Protein AF-A0A7J9ERV0-F1 (afdb_monomer_lite)

pLDDT: mean 79.26, std 13.35, range [50.69, 92.56]

Radius of gyration: 23.57 Å; chains: 1; bounding box: 46×22×66 Å

Foldseek 3Di:
DDPPVVVVVVVVVVVVVPPDPPPPPQDKDKDQAQDPDPVSQVVVQVVLVPDPPFPDWDQDNPRSMIITD

Organism: NCBI:txid34281

Secondary structure (DSSP, 8-state):
--SHHHHHH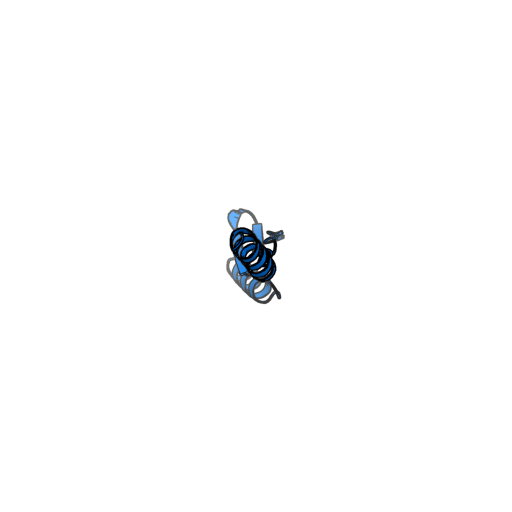HHHHHHHHT----------EEEE----SHHHHHHHHHHHHTSTT---EEEETTTTEEEE-

Structure (mmCIF, N/CA/C/O backbone):
data_AF-A0A7J9ERV0-F1
#
_entry.id   AF-A0A7J9ERV0-F1
#
loop_
_atom_site.group_PDB
_atom_site.id
_atom_site.type_symbol
_atom_site.label_atom_id
_atom_site.label_alt_id
_atom_site.label_comp_id
_atom_site.label_asym_id
_atom_site.label_entity_id
_atom_site.label_seq_id
_atom_site.pdbx_PDB_ins_code
_atom_site.Cartn_x
_atom_site.Cartn_y
_atom_site.Cartn_z
_atom_site.occupancy
_atom_site.B_iso_or_equiv
_atom_site.auth_seq_id
_atom_site.auth_comp_id
_atom_site.auth_asym_id
_atom_site.auth_atom_id
_atom_site.pdbx_PDB_model_num
ATOM 1 N N . MET A 1 1 ? -29.304 14.926 50.701 1.00 50.69 1 MET A N 1
ATOM 2 C CA . MET A 1 1 ? -29.703 13.592 50.196 1.00 50.69 1 MET A CA 1
ATOM 3 C C . MET A 1 1 ? -30.524 13.807 48.933 1.00 50.69 1 MET A C 1
ATOM 5 O O . MET A 1 1 ? -31.617 14.318 49.051 1.00 50.69 1 MET A O 1
ATOM 9 N N . GLY A 1 2 ? -30.104 13.572 47.699 1.00 57.22 2 GLY A N 1
ATOM 10 C CA . GLY A 1 2 ? -28.870 13.067 47.121 1.00 57.22 2 GLY A CA 1
ATOM 11 C C . GLY A 1 2 ? -29.040 13.210 45.604 1.00 57.22 2 GLY A C 1
ATOM 12 O O . GLY A 1 2 ? -29.936 12.602 45.031 1.00 57.22 2 GLY A O 1
ATOM 13 N N . VAL A 1 3 ? -28.237 14.065 44.973 1.00 54.09 3 VAL A N 1
ATOM 14 C CA . VAL A 1 3 ? -28.106 14.141 43.502 1.00 54.09 3 VAL A CA 1
ATOM 15 C C . VAL A 1 3 ? -26.738 13.641 43.036 1.00 54.09 3 VAL A C 1
ATOM 17 O O . VAL A 1 3 ? -26.507 13.517 41.836 1.00 54.09 3 VAL A O 1
ATOM 20 N N . GLU A 1 4 ? -25.850 13.300 43.978 1.00 58.53 4 GLU A N 1
ATOM 21 C CA . GLU A 1 4 ? -24.504 12.791 43.690 1.00 58.53 4 GLU A CA 1
ATOM 22 C C . GLU A 1 4 ? -24.546 11.498 42.866 1.00 58.53 4 GLU A C 1
ATOM 24 O O . GLU A 1 4 ? -23.797 11.362 41.905 1.00 58.53 4 GLU A O 1
ATOM 29 N N . GLY A 1 5 ? -25.496 10.597 43.142 1.00 62.38 5 GLY A N 1
ATOM 30 C CA . GLY A 1 5 ? -25.590 9.318 42.428 1.00 62.38 5 GLY A CA 1
ATOM 31 C C . GLY A 1 5 ? -26.075 9.424 40.977 1.00 62.38 5 GLY A C 1
ATOM 32 O O . GLY A 1 5 ? -25.724 8.591 40.143 1.00 62.38 5 GLY A O 1
ATOM 33 N N . THR A 1 6 ? -26.863 10.451 40.639 1.00 68.31 6 THR A N 1
ATOM 34 C CA . THR A 1 6 ? -27.425 10.589 39.285 1.00 68.31 6 THR A CA 1
ATOM 35 C C . THR A 1 6 ? -26.363 11.045 38.289 1.00 68.31 6 THR A C 1
ATOM 37 O O . THR A 1 6 ? -26.358 10.590 37.148 1.00 68.31 6 THR A O 1
ATOM 40 N N . LEU A 1 7 ? -25.425 11.899 38.712 1.00 71.19 7 LEU A N 1
ATOM 41 C CA . LEU A 1 7 ? -24.311 12.323 37.861 1.00 71.19 7 LEU A CA 1
ATOM 42 C C . LEU A 1 7 ? -23.357 11.165 37.551 1.00 71.19 7 LEU A C 1
ATOM 44 O O . LEU A 1 7 ? -22.921 11.033 36.407 1.00 71.19 7 LEU A O 1
ATOM 48 N N . GLU A 1 8 ? -23.095 10.298 38.531 1.00 67.25 8 GLU A N 1
ATOM 49 C CA . GLU A 1 8 ? -22.274 9.097 38.339 1.00 67.25 8 GLU A CA 1
ATOM 50 C C . GLU A 1 8 ? -22.917 8.139 37.320 1.00 67.25 8 GLU A C 1
ATOM 52 O O . GLU A 1 8 ? -22.255 7.685 36.385 1.00 67.25 8 GLU A O 1
ATOM 57 N N . TYR A 1 9 ? -24.235 7.927 37.411 1.00 72.81 9 TYR A N 1
ATOM 58 C CA . TYR A 1 9 ? -24.995 7.102 36.463 1.00 72.81 9 TYR A CA 1
ATOM 59 C C . TYR A 1 9 ? -24.996 7.669 35.033 1.00 72.81 9 TYR A C 1
ATOM 61 O O . TYR A 1 9 ? -24.811 6.937 34.057 1.00 72.81 9 TYR A O 1
ATOM 69 N N . ILE A 1 10 ? -25.166 8.988 34.888 1.00 77.50 10 ILE A N 1
ATOM 70 C CA . ILE A 1 10 ? -25.128 9.653 33.577 1.00 77.50 10 ILE A CA 1
ATOM 71 C C . ILE A 1 10 ? -23.718 9.564 32.968 1.00 77.50 10 ILE A C 1
ATOM 73 O O . ILE A 1 10 ? -23.577 9.389 31.754 1.00 77.50 10 ILE A O 1
ATOM 77 N N . SER A 1 11 ? -22.674 9.639 33.798 1.00 69.06 11 SER A N 1
ATOM 78 C CA . SER A 1 11 ? -21.278 9.512 33.370 1.00 69.06 11 SER A CA 1
ATOM 79 C C . SER A 1 11 ? -20.953 8.108 32.841 1.00 69.06 11 SER A C 1
ATOM 81 O O . SER A 1 11 ? -20.321 7.980 31.78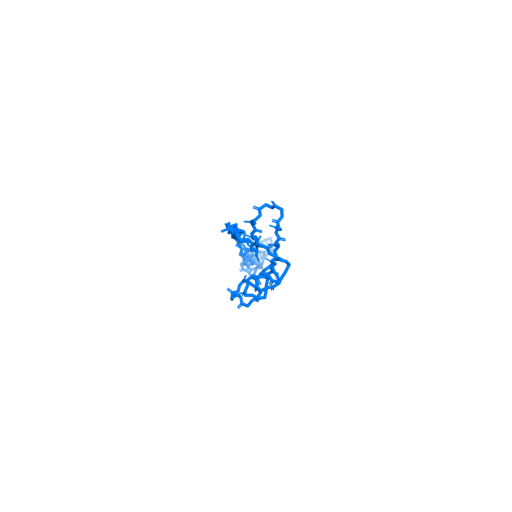5 1.00 69.06 11 SER A O 1
ATOM 83 N N . ASP A 1 12 ? -21.441 7.051 33.500 1.00 71.06 12 ASP A N 1
ATOM 84 C CA . ASP A 1 12 ? -21.260 5.666 33.041 1.00 71.06 12 ASP A CA 1
ATOM 85 C C . ASP A 1 12 ? -22.027 5.387 31.730 1.00 71.06 12 ASP A C 1
ATOM 87 O O . ASP A 1 12 ? -21.485 4.812 30.777 1.00 71.06 12 ASP A O 1
ATOM 91 N N . LEU A 1 13 ? -23.246 5.928 31.602 1.00 73.38 13 LEU A N 1
ATOM 92 C CA . LEU A 1 13 ? -24.062 5.817 30.388 1.00 73.38 13 LEU A CA 1
ATOM 93 C C . LEU A 1 13 ? -23.418 6.526 29.179 1.00 73.38 13 LEU A C 1
ATOM 95 O O . LEU A 1 13 ? -23.360 5.974 28.074 1.00 73.38 13 LEU A O 1
ATOM 99 N N . LEU A 1 14 ? -22.870 7.729 29.382 1.00 75.38 14 LEU A N 1
ATOM 100 C CA . LEU A 1 14 ? -22.123 8.468 28.354 1.00 75.38 14 LEU A CA 1
ATOM 101 C C . LEU A 1 14 ? -20.802 7.774 27.989 1.00 75.38 14 LEU A C 1
ATOM 103 O O . LEU A 1 14 ? -20.382 7.792 26.825 1.00 75.38 14 LEU A O 1
ATOM 107 N N . SER A 1 15 ? -20.162 7.123 28.959 1.00 66.00 15 SER A N 1
ATOM 108 C CA . SER A 1 15 ? -18.939 6.340 28.752 1.00 66.00 15 SER A CA 1
ATOM 109 C C . SER A 1 15 ? -19.204 5.062 27.947 1.00 66.00 15 SER A C 1
ATOM 111 O O . SER A 1 15 ? -18.408 4.716 27.068 1.00 66.00 15 SER A O 1
ATOM 113 N N . SER A 1 16 ? -20.366 4.429 28.140 1.00 60.19 16 SER A N 1
ATOM 114 C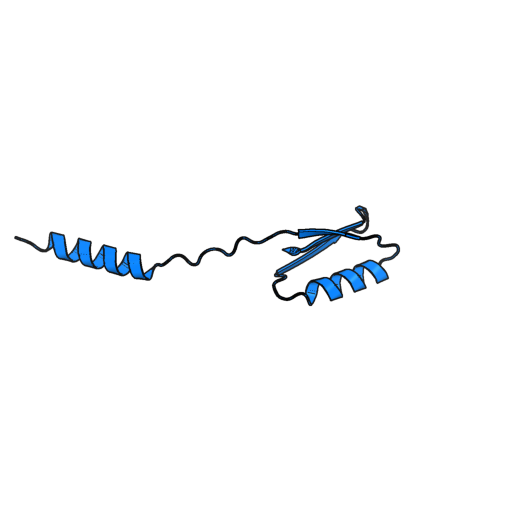 CA . SER A 1 16 ? -20.856 3.318 27.314 1.00 60.19 16 SER A CA 1
ATOM 115 C C . SER A 1 16 ? -21.183 3.723 25.872 1.00 60.19 16 SER A C 1
ATOM 117 O O . SER A 1 16 ? -21.034 2.900 24.970 1.00 60.19 16 SER A O 1
ATOM 119 N N . MET A 1 17 ? -21.559 4.980 25.615 1.00 61.06 17 MET A N 1
ATOM 120 C CA . MET A 1 17 ? -21.783 5.511 24.258 1.00 61.06 17 MET A CA 1
ATOM 121 C C . MET A 1 17 ? -20.474 5.830 23.515 1.00 61.06 17 MET A C 1
ATOM 123 O O . MET A 1 17 ? -20.397 5.685 22.295 1.00 61.06 17 MET A O 1
ATOM 127 N N . LYS A 1 18 ? -19.392 6.180 24.226 1.00 57.06 18 LYS A N 1
ATOM 128 C CA . LYS A 1 18 ? -18.043 6.368 23.653 1.00 57.06 18 LYS A CA 1
ATOM 129 C C . 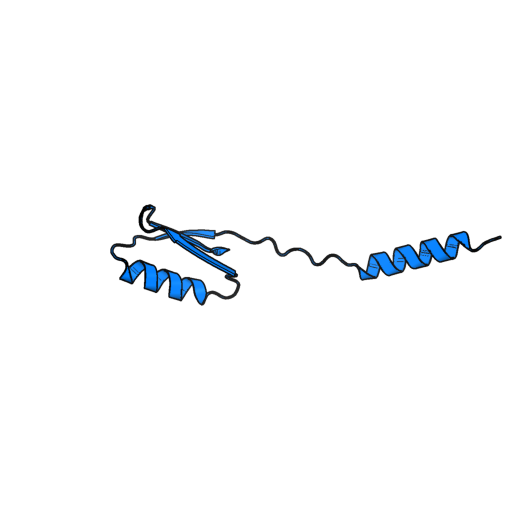LYS A 1 18 ? -17.304 5.040 23.441 1.00 57.06 18 LYS A C 1
ATOM 131 O O . LYS A 1 18 ? -16.080 4.980 23.601 1.00 57.06 18 LYS A O 1
ATOM 136 N N . LYS A 1 19 ? -18.006 3.961 23.053 1.00 55.44 19 LYS A N 1
ATOM 137 C CA . LYS A 1 19 ? -17.346 2.708 22.655 1.00 55.44 19 LYS A CA 1
ATOM 138 C C . LYS A 1 19 ? -16.336 3.028 21.569 1.00 55.44 19 LYS A C 1
ATOM 140 O O . LYS A 1 19 ? -16.654 3.440 20.455 1.00 55.44 19 LYS A O 1
ATOM 145 N N . LYS A 1 20 ? -15.085 2.885 21.988 1.00 53.94 20 LYS A N 1
ATOM 146 C CA . LYS A 1 20 ? -13.863 3.172 21.266 1.00 53.94 20 LYS A CA 1
ATOM 147 C C . LYS A 1 20 ? -14.032 2.751 19.812 1.00 53.94 20 LYS A C 1
ATOM 149 O O . LYS A 1 20 ? -14.211 1.566 19.533 1.00 53.94 20 LYS A O 1
ATOM 154 N N . LYS A 1 21 ? -13.898 3.705 18.882 1.00 53.91 21 LYS A N 1
ATOM 155 C CA . LYS A 1 21 ? -13.451 3.387 17.523 1.00 53.91 21 LYS A CA 1
ATOM 156 C C . LYS A 1 21 ? -12.166 2.588 17.710 1.00 53.91 21 LYS A C 1
ATOM 158 O O . LYS A 1 21 ? -11.120 3.176 17.978 1.00 53.91 21 LYS A O 1
ATOM 163 N N . LYS A 1 22 ? -12.247 1.252 17.665 1.00 55.62 22 LYS A N 1
ATOM 164 C CA . LYS A 1 22 ? -11.061 0.404 17.612 1.00 55.62 22 LYS A CA 1
ATOM 165 C C . LYS A 1 22 ? -10.288 0.925 16.413 1.00 55.62 22 LYS A C 1
ATOM 167 O O . LYS A 1 22 ? -10.755 0.791 15.281 1.00 55.62 22 LYS A O 1
ATOM 172 N N . LYS A 1 23 ? -9.164 1.603 16.660 1.00 56.97 23 LYS A N 1
ATOM 173 C CA . LYS A 1 23 ? -8.213 1.935 15.606 1.00 56.97 23 LYS A CA 1
ATOM 174 C C . LYS A 1 23 ? -7.869 0.585 14.989 1.00 56.97 23 LYS A C 1
ATOM 176 O O . LYS A 1 23 ? -7.215 -0.221 15.644 1.00 56.97 23 LYS A O 1
ATOM 181 N N . LYS A 1 24 ? -8.421 0.286 13.805 1.00 62.06 24 LYS A N 1
ATOM 182 C CA . LYS A 1 24 ? -8.009 -0.880 13.021 1.00 62.06 24 LYS A CA 1
ATOM 183 C C . LYS A 1 24 ? -6.490 -0.801 12.975 1.00 62.06 24 LYS A C 1
ATOM 185 O O . LYS A 1 24 ? -5.980 0.218 12.506 1.00 62.06 24 LYS A O 1
ATOM 190 N N . GLN A 1 25 ? -5.807 -1.798 13.541 1.00 66.06 25 GLN A N 1
ATOM 191 C CA . GLN A 1 25 ? -4.359 -1.912 13.418 1.00 66.06 25 GLN A CA 1
ATOM 192 C C . GLN A 1 25 ? -4.044 -1.789 11.931 1.00 66.06 25 GLN A C 1
ATOM 194 O O . GLN A 1 25 ? -4.534 -2.581 11.125 1.00 66.06 25 GLN A O 1
ATOM 199 N N . THR A 1 26 ? -3.327 -0.733 11.564 1.00 71.50 26 THR A N 1
ATOM 200 C CA . THR A 1 26 ? -2.782 -0.577 10.221 1.00 71.50 26 THR A CA 1
ATOM 201 C C . THR A 1 26 ? -1.733 -1.665 10.073 1.00 71.50 26 THR A C 1
ATOM 203 O O . THR A 1 26 ? -0.686 -1.599 10.714 1.00 71.50 26 THR A O 1
ATOM 206 N N . GLN A 1 27 ? -2.073 -2.721 9.336 1.00 79.88 27 GLN A N 1
ATOM 207 C CA . GLN A 1 27 ? -1.128 -3.783 9.030 1.00 79.88 27 GLN A CA 1
ATOM 208 C C . GLN A 1 27 ? -0.238 -3.286 7.905 1.00 79.88 27 GLN A C 1
ATOM 210 O O . GLN A 1 27 ? -0.706 -3.070 6.791 1.00 79.88 27 GLN A O 1
ATOM 215 N N . THR A 1 28 ? 1.036 -3.093 8.217 1.00 87.88 28 THR A N 1
ATOM 216 C CA . THR A 1 28 ? 2.040 -2.761 7.216 1.00 87.88 28 THR A CA 1
ATOM 217 C C . THR A 1 28 ? 2.633 -4.057 6.685 1.00 87.88 28 THR A C 1
ATOM 219 O O . THR A 1 28 ? 3.293 -4.790 7.421 1.00 87.88 28 THR A O 1
ATOM 222 N N . VAL A 1 29 ? 2.393 -4.349 5.409 1.00 89.06 29 VAL A N 1
ATOM 223 C CA . VAL A 1 29 ? 2.921 -5.540 4.736 1.00 89.06 29 VAL A CA 1
ATOM 224 C C . VAL A 1 29 ? 4.037 -5.120 3.794 1.00 89.06 29 VAL A C 1
ATOM 226 O O . VAL A 1 29 ? 3.847 -4.273 2.923 1.00 89.06 29 VAL A O 1
ATOM 229 N N . ALA A 1 30 ? 5.205 -5.730 3.971 1.00 89.62 30 ALA A N 1
ATOM 230 C CA . ALA A 1 30 ? 6.359 -5.562 3.104 1.00 89.62 30 ALA A CA 1
ATOM 231 C C . ALA A 1 30 ? 6.457 -6.736 2.123 1.00 89.62 30 ALA A C 1
ATOM 233 O O . ALA A 1 30 ? 6.609 -7.884 2.536 1.00 89.62 30 ALA A O 1
ATOM 234 N N . LEU A 1 31 ? 6.420 -6.443 0.827 1.00 90.25 31 LEU A N 1
ATOM 235 C CA . LEU A 1 31 ? 6.571 -7.406 -0.256 1.00 90.25 31 LEU A CA 1
ATOM 236 C C . LEU A 1 31 ? 7.908 -7.182 -0.962 1.00 90.25 31 LEU A C 1
ATOM 238 O O . LEU A 1 31 ? 8.238 -6.060 -1.341 1.00 90.25 31 LEU A O 1
ATOM 242 N N . LYS A 1 32 ? 8.679 -8.250 -1.167 1.00 90.31 32 LYS A N 1
ATOM 243 C CA . LYS A 1 32 ? 9.915 -8.206 -1.956 1.00 90.31 32 LYS A CA 1
ATOM 244 C C . LYS A 1 32 ? 9.583 -8.556 -3.404 1.00 90.31 32 LYS A C 1
ATOM 246 O O . LYS A 1 32 ? 9.085 -9.647 -3.666 1.00 90.31 32 LYS A O 1
ATOM 251 N N . ILE A 1 33 ? 9.824 -7.631 -4.327 1.00 89.50 33 ILE A N 1
ATOM 252 C CA . ILE A 1 33 ? 9.427 -7.751 -5.734 1.00 89.50 33 ILE A CA 1
ATOM 253 C C . ILE A 1 33 ? 10.601 -7.308 -6.601 1.00 89.50 33 ILE A C 1
ATOM 255 O O . ILE A 1 33 ? 11.060 -6.172 -6.493 1.00 89.50 33 ILE A O 1
ATOM 259 N N . ARG A 1 34 ? 11.070 -8.193 -7.487 1.00 87.56 34 ARG A N 1
ATOM 260 C CA . ARG A 1 34 ? 12.053 -7.837 -8.517 1.00 87.56 34 ARG A CA 1
ATOM 261 C C . ARG A 1 34 ? 11.423 -6.815 -9.467 1.00 87.56 34 ARG A C 1
ATOM 263 O O . ARG A 1 34 ? 10.366 -7.068 -10.037 1.00 87.56 34 ARG A O 1
ATOM 270 N N . MET A 1 35 ? 12.056 -5.656 -9.596 1.00 89.19 35 MET A N 1
ATOM 271 C CA . MET A 1 35 ? 11.649 -4.596 -10.514 1.00 89.19 35 MET A CA 1
ATOM 272 C C . MET A 1 35 ? 12.866 -4.217 -11.347 1.00 89.19 35 MET A C 1
ATOM 274 O O . MET A 1 35 ? 13.869 -3.777 -10.787 1.00 89.19 35 MET A O 1
ATOM 278 N N . ASP A 1 36 ? 12.766 -4.419 -12.658 1.00 87.62 36 ASP A N 1
ATOM 279 C CA . ASP A 1 36 ? 13.867 -4.196 -13.604 1.00 87.62 36 ASP A CA 1
ATOM 280 C C . ASP A 1 36 ? 13.808 -2.812 -14.266 1.00 87.62 36 ASP A C 1
ATOM 282 O O . ASP A 1 36 ? 14.812 -2.311 -14.762 1.00 87.62 36 ASP A O 1
ATOM 286 N N . CYS A 1 37 ? 12.638 -2.166 -14.265 1.00 89.56 37 CYS A N 1
ATOM 287 C CA . CYS A 1 37 ? 12.447 -0.843 -14.853 1.00 89.56 37 CYS A CA 1
ATOM 288 C C . CYS A 1 37 ? 11.361 -0.029 -14.135 1.00 89.56 37 CYS A C 1
ATOM 290 O O . CYS A 1 37 ? 10.532 -0.559 -13.386 1.00 89.56 37 CYS A O 1
ATOM 292 N N . GLU A 1 38 ? 11.308 1.272 -14.424 1.00 87.31 38 GLU A N 1
ATOM 293 C CA . GLU A 1 38 ? 10.280 2.183 -13.899 1.00 87.31 38 GLU A CA 1
ATOM 294 C C . GLU A 1 38 ? 8.857 1.767 -14.306 1.00 87.31 38 GLU A C 1
ATOM 296 O O . GLU A 1 38 ? 7.897 1.957 -13.553 1.00 87.31 38 GLU A O 1
ATOM 301 N N . GLY A 1 39 ? 8.711 1.134 -15.475 1.00 92.56 39 GLY A N 1
ATOM 302 C CA . GLY A 1 39 ? 7.441 0.572 -15.936 1.00 92.56 39 GLY A CA 1
ATOM 303 C C . GLY A 1 39 ? 6.921 -0.543 -15.024 1.00 92.56 39 GLY A C 1
ATOM 304 O O . GLY A 1 39 ? 5.725 -0.580 -14.715 1.00 92.56 39 GLY A O 1
ATOM 305 N N . CYS A 1 40 ? 7.812 -1.410 -14.532 1.00 90.19 40 CYS A N 1
ATOM 306 C CA . CYS A 1 40 ? 7.470 -2.458 -13.570 1.00 90.19 40 CYS A CA 1
ATOM 307 C C . CYS A 1 40 ? 7.012 -1.850 -12.240 1.00 90.19 40 CYS A C 1
ATOM 309 O O . CYS A 1 40 ? 5.953 -2.228 -11.737 1.00 90.19 40 CYS A O 1
ATOM 311 N N . ALA A 1 41 ? 7.722 -0.843 -11.721 1.00 89.31 41 ALA A N 1
ATOM 312 C CA . ALA A 1 41 ? 7.318 -0.151 -10.495 1.00 89.31 41 ALA A CA 1
ATOM 313 C C . ALA A 1 41 ? 5.946 0.533 -10.628 1.00 89.31 41 ALA A C 1
ATOM 315 O O . ALA A 1 41 ? 5.104 0.415 -9.734 1.00 89.31 41 ALA A O 1
ATOM 316 N N . ARG A 1 42 ? 5.662 1.180 -11.769 1.00 91.81 42 ARG A N 1
ATOM 317 C CA . ARG A 1 42 ? 4.336 1.766 -12.041 1.00 91.81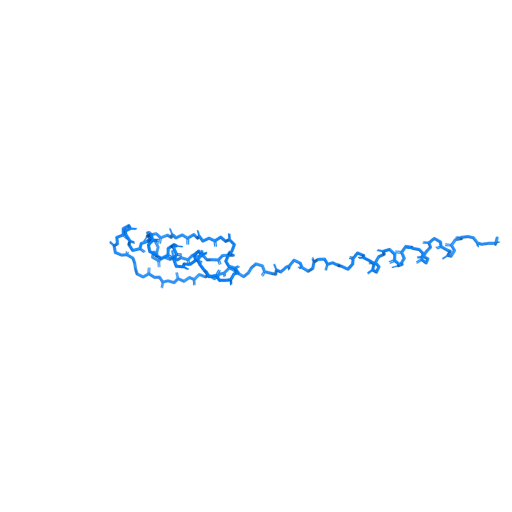 42 ARG A CA 1
ATOM 318 C C . ARG A 1 42 ? 3.224 0.718 -12.060 1.00 91.81 42 ARG A C 1
ATOM 320 O O . ARG A 1 42 ? 2.156 0.966 -11.497 1.00 91.81 42 ARG A O 1
ATOM 327 N N . LYS A 1 43 ? 3.458 -0.447 -12.678 1.00 92.25 43 LYS A N 1
ATOM 328 C CA . LYS A 1 43 ? 2.493 -1.561 -12.672 1.00 92.25 43 LYS A CA 1
ATOM 329 C C . LYS A 1 43 ? 2.244 -2.071 -11.255 1.00 92.25 43 LYS A C 1
ATOM 331 O O . LYS A 1 43 ? 1.087 -2.168 -10.857 1.00 92.25 43 LYS A O 1
ATOM 336 N N . VAL A 1 44 ? 3.303 -2.324 -10.485 1.00 91.25 44 VAL A N 1
ATOM 337 C CA . VAL A 1 44 ? 3.205 -2.794 -9.094 1.00 91.25 44 VAL A CA 1
ATOM 338 C C . VAL A 1 44 ? 2.408 -1.805 -8.245 1.00 91.25 44 VAL A C 1
ATOM 340 O O . VAL A 1 44 ? 1.444 -2.200 -7.592 1.00 91.25 44 VAL A O 1
ATOM 343 N N . LYS A 1 45 ? 2.716 -0.506 -8.330 1.00 90.94 45 LYS A N 1
ATOM 344 C CA . LYS A 1 45 ? 1.967 0.539 -7.619 1.00 90.94 45 LYS A CA 1
ATOM 345 C C . LYS A 1 45 ? 0.478 0.530 -7.979 1.00 90.94 45 LYS A C 1
ATOM 347 O O . LYS A 1 45 ? -0.365 0.628 -7.090 1.00 90.94 45 LYS A O 1
ATOM 352 N N . LYS A 1 46 ? 0.143 0.392 -9.268 1.00 91.94 46 LYS A N 1
ATOM 353 C CA . LYS A 1 46 ? -1.252 0.360 -9.740 1.00 91.94 46 LYS A CA 1
ATOM 354 C C . LYS A 1 46 ? -2.011 -0.855 -9.203 1.00 91.94 46 LYS A C 1
ATOM 356 O O . LYS A 1 46 ? -3.150 -0.705 -8.776 1.00 91.94 46 LYS A O 1
ATOM 361 N N . VAL A 1 47 ? -1.378 -2.028 -9.194 1.00 91.12 47 VAL A N 1
ATOM 362 C CA . VAL A 1 47 ? -1.973 -3.262 -8.657 1.00 91.12 47 VAL A CA 1
ATOM 363 C C . VAL A 1 47 ? -2.202 -3.141 -7.151 1.00 91.12 47 VAL A C 1
ATOM 365 O O . VAL A 1 47 ? -3.317 -3.366 -6.690 1.00 91.12 47 VAL A O 1
ATOM 368 N N . LEU A 1 48 ? -1.188 -2.716 -6.391 1.00 90.31 48 LEU A N 1
ATOM 369 C CA . LEU A 1 48 ? -1.284 -2.570 -4.933 1.00 90.31 48 LEU A CA 1
ATOM 370 C C . LEU A 1 48 ? -2.302 -1.498 -4.517 1.00 90.31 48 LEU A C 1
ATOM 372 O O . LEU A 1 48 ? -2.988 -1.663 -3.514 1.00 90.31 48 LEU A O 1
ATOM 376 N N . SER A 1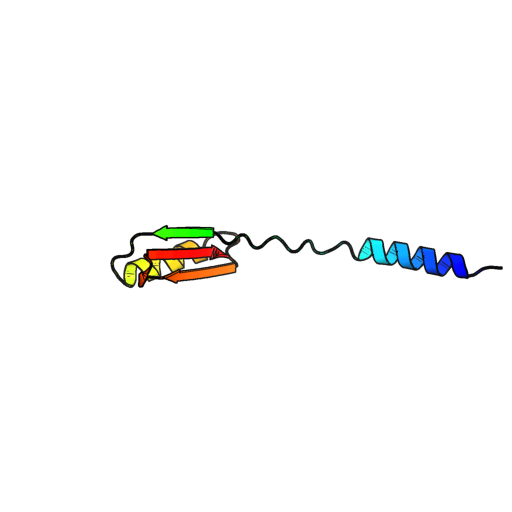 49 ? -2.463 -0.438 -5.314 1.00 88.75 49 SER A N 1
ATOM 377 C CA . SER A 1 49 ? -3.486 0.589 -5.079 1.00 88.75 49 SER A CA 1
ATOM 378 C C . SER A 1 49 ? -4.918 0.081 -5.281 1.00 88.75 49 SER A C 1
ATOM 380 O O . SER A 1 49 ? -5.847 0.694 -4.760 1.00 88.75 49 SER A O 1
ATOM 382 N N . GLY A 1 50 ? -5.115 -0.995 -6.047 1.00 89.06 50 GLY A N 1
ATOM 383 C CA . GLY A 1 50 ? -6.423 -1.625 -6.248 1.00 89.06 50 GLY A CA 1
ATOM 384 C C . GLY A 1 50 ? -6.790 -2.644 -5.165 1.00 89.06 50 GLY A C 1
ATOM 385 O O . GLY A 1 50 ? -7.905 -3.165 -5.168 1.00 89.06 50 GLY A O 1
ATOM 386 N N . VAL A 1 51 ? -5.874 -2.950 -4.241 1.00 88.38 51 VAL A N 1
ATOM 387 C CA . VAL A 1 51 ? -6.106 -3.943 -3.188 1.00 88.38 51 VAL A CA 1
ATOM 388 C C . VAL A 1 51 ? -7.092 -3.392 -2.160 1.00 88.38 51 VAL A C 1
ATOM 390 O O . VAL A 1 51 ? -6.900 -2.325 -1.575 1.00 88.38 51 VAL A O 1
ATOM 393 N N . LYS A 1 52 ? -8.161 -4.152 -1.901 1.00 84.12 52 LYS A N 1
ATOM 394 C CA . LYS A 1 52 ? -9.198 -3.781 -0.934 1.00 84.12 52 LYS A CA 1
ATOM 395 C C . LYS A 1 52 ? -8.593 -3.657 0.467 1.00 84.12 52 LYS A C 1
ATOM 397 O O . LYS A 1 52 ? -8.216 -4.653 1.074 1.00 84.12 52 LYS A O 1
ATOM 402 N N . GLY A 1 53 ? -8.559 -2.433 0.988 1.00 83.50 53 GLY A N 1
ATOM 403 C CA . GLY A 1 53 ? -8.032 -2.131 2.321 1.00 83.50 53 GLY A CA 1
ATOM 404 C C . GLY A 1 53 ? -6.641 -1.499 2.339 1.00 83.50 53 GLY A C 1
ATOM 405 O O . GLY A 1 53 ? -6.215 -1.098 3.418 1.00 83.50 53 GLY A O 1
ATOM 406 N N . ALA A 1 54 ? -5.979 -1.346 1.188 1.00 85.25 54 ALA A N 1
ATOM 407 C CA . ALA A 1 54 ? -4.757 -0.555 1.083 1.00 85.25 54 ALA A CA 1
ATOM 408 C C . ALA A 1 54 ? -5.080 0.939 1.264 1.00 85.25 54 ALA A C 1
ATOM 410 O O . ALA A 1 54 ? -5.880 1.508 0.522 1.00 85.25 54 ALA A O 1
ATOM 411 N N . LYS A 1 55 ? -4.474 1.576 2.265 1.00 85.38 55 LYS A N 1
ATOM 412 C CA . LYS A 1 55 ? -4.538 3.024 2.501 1.00 85.38 55 LYS A CA 1
ATOM 413 C C . LYS A 1 55 ? -3.360 3.753 1.875 1.00 85.38 55 LYS A C 1
ATOM 415 O O . LYS A 1 55 ? -3.505 4.893 1.443 1.00 85.38 55 LYS A O 1
ATOM 420 N N . SER A 1 56 ? -2.181 3.144 1.877 1.00 87.38 56 SER A N 1
ATOM 421 C CA . SER A 1 56 ? -0.965 3.750 1.339 1.00 87.38 56 SER A CA 1
ATOM 422 C C . SER A 1 56 ? -0.069 2.692 0.721 1.00 87.38 56 SER A C 1
ATOM 424 O O . SER A 1 56 ? 0.090 1.606 1.270 1.00 87.38 56 SER A O 1
ATOM 426 N N . VAL A 1 57 ? 0.504 3.020 -0.433 1.00 90.38 57 VAL A N 1
ATOM 427 C CA . VAL A 1 57 ? 1.400 2.145 -1.188 1.00 90.38 57 VAL A CA 1
ATOM 428 C C . VAL A 1 57 ? 2.692 2.900 -1.437 1.00 90.38 57 VAL A C 1
ATOM 430 O O . VAL A 1 57 ? 2.679 3.958 -2.068 1.00 90.38 57 VAL A O 1
ATOM 433 N N . ASP A 1 58 ? 3.786 2.318 -0.975 1.00 90.38 58 ASP A N 1
ATOM 434 C CA . ASP A 1 58 ? 5.142 2.807 -1.163 1.00 90.38 58 ASP A CA 1
ATOM 435 C C . ASP A 1 58 ? 5.965 1.763 -1.927 1.00 90.38 58 ASP A C 1
ATOM 437 O O . ASP A 1 58 ? 5.792 0.559 -1.725 1.00 90.38 58 ASP A O 1
ATOM 441 N N . VAL A 1 59 ? 6.801 2.201 -2.868 1.00 90.94 59 VAL A N 1
ATOM 442 C CA . VAL A 1 59 ? 7.547 1.300 -3.760 1.00 90.94 59 VAL A CA 1
ATOM 443 C C . VAL A 1 59 ? 8.985 1.786 -3.889 1.00 90.94 59 VAL A C 1
ATOM 445 O O . VAL A 1 59 ? 9.255 2.808 -4.517 1.00 90.94 59 VAL A O 1
ATOM 448 N N . ASP A 1 60 ? 9.911 0.991 -3.364 1.00 89.81 60 ASP A N 1
ATOM 449 C CA . ASP A 1 60 ? 11.350 1.199 -3.430 1.00 89.81 60 ASP A CA 1
ATOM 450 C C . ASP A 1 60 ? 11.967 0.385 -4.574 1.00 89.81 60 ASP A C 1
ATOM 452 O O . ASP A 1 60 ? 12.182 -0.828 -4.464 1.00 89.81 60 ASP A O 1
ATOM 456 N N . LEU A 1 61 ? 12.347 1.060 -5.661 1.00 84.81 61 LEU A N 1
ATOM 457 C CA . LEU A 1 61 ? 13.101 0.449 -6.766 1.00 84.81 61 LEU A CA 1
ATOM 458 C C . LEU A 1 61 ? 14.490 -0.028 -6.319 1.00 84.81 61 LEU A C 1
ATOM 460 O O . LEU A 1 61 ? 14.892 -1.146 -6.629 1.00 84.81 61 LEU A O 1
ATOM 464 N N . LYS A 1 62 ? 15.197 0.793 -5.533 1.00 85.50 62 LYS A N 1
ATOM 465 C CA . LYS A 1 62 ? 16.566 0.506 -5.075 1.00 85.50 62 LYS A CA 1
ATOM 466 C C . LYS A 1 62 ? 16.639 -0.736 -4.183 1.00 85.50 62 LYS A C 1
ATOM 468 O O . LYS A 1 62 ? 17.614 -1.477 -4.234 1.00 85.50 62 LYS A O 1
ATOM 473 N N . GLN A 1 63 ? 15.606 -0.954 -3.370 1.00 86.56 63 GLN A N 1
ATOM 474 C CA . GLN A 1 63 ? 15.523 -2.080 -2.436 1.00 86.56 63 GLN A CA 1
ATOM 475 C C . GLN A 1 63 ? 14.712 -3.257 -2.997 1.00 86.56 63 GLN A C 1
ATOM 477 O O . GLN A 1 63 ? 14.606 -4.288 -2.332 1.00 86.56 63 GLN A O 1
ATOM 482 N N . GLN A 1 64 ? 14.140 -3.116 -4.202 1.00 88.50 64 GLN A N 1
ATOM 483 C CA . GLN A 1 64 ? 13.233 -4.097 -4.805 1.00 88.50 64 GLN A CA 1
ATOM 484 C C . GLN A 1 64 ? 12.123 -4.523 -3.825 1.00 88.50 64 GLN A C 1
ATOM 486 O O . GLN A 1 64 ? 11.874 -5.711 -3.590 1.00 88.50 64 GLN A O 1
ATOM 491 N N . LYS A 1 65 ? 11.485 -3.529 -3.196 1.00 91.25 65 LYS A N 1
ATOM 492 C CA . LYS A 1 65 ? 10.513 -3.713 -2.113 1.00 91.25 65 LYS A CA 1
ATOM 493 C C . LYS A 1 65 ? 9.291 -2.827 -2.334 1.00 91.25 65 LYS A C 1
ATOM 495 O O . LYS A 1 65 ? 9.414 -1.699 -2.792 1.00 91.25 65 LYS A O 1
ATOM 500 N N . ALA A 1 66 ? 8.116 -3.336 -1.996 1.00 91.56 66 ALA A N 1
ATOM 501 C CA . ALA A 1 66 ? 6.881 -2.572 -1.942 1.00 91.56 66 ALA A CA 1
ATOM 502 C C . ALA A 1 66 ? 6.253 -2.720 -0.557 1.00 91.56 66 ALA A C 1
ATOM 504 O O . ALA A 1 66 ? 6.217 -3.816 0.001 1.00 91.56 66 ALA A O 1
ATOM 505 N N . THR A 1 67 ? 5.758 -1.625 -0.001 1.00 90.62 67 THR A N 1
ATOM 506 C CA . THR A 1 67 ? 5.137 -1.584 1.319 1.00 90.62 67 THR A CA 1
ATOM 507 C C . THR A 1 67 ? 3.702 -1.099 1.176 1.00 90.62 67 THR A C 1
ATOM 509 O O . THR A 1 67 ? 3.441 -0.100 0.509 1.00 90.62 67 THR A O 1
ATOM 512 N N . VAL A 1 68 ? 2.761 -1.804 1.801 1.00 91.06 68 VAL A N 1
ATOM 513 C CA . VAL A 1 68 ? 1.341 -1.430 1.817 1.00 91.06 68 VAL A CA 1
ATOM 514 C C . VAL A 1 68 ? 0.886 -1.252 3.257 1.00 91.06 68 VAL A C 1
ATOM 516 O O . VAL A 1 68 ? 1.176 -2.106 4.091 1.00 91.06 68 VAL A O 1
ATOM 519 N N . THR A 1 69 ? 0.200 -0.144 3.541 1.00 87.56 69 THR A N 1
ATOM 520 C CA . THR A 1 69 ? -0.372 0.209 4.858 1.00 87.56 69 THR A CA 1
ATOM 521 C C . THR A 1 69 ? -1.864 0.475 4.747 1.00 87.56 69 THR A C 1
ATOM 523 O O . THR A 1 69 ? -2.278 0.893 3.644 1.00 87.56 69 THR A O 1
#

InterPro domains:
  IPR006121 Heavy metal-associated domain, HMA [PF00403] (33-69)
  IPR006121 Heavy metal-associated domain, HMA [PS50846] (26-69)
  IPR006121 Heavy metal-associated domain, HMA [cd00371] (35-69)
  IPR036163 Heavy metal-associated domain superfamily [SSF55008] (24-69)

Sequence (69 aa):
MGVEGTLEYISDLLSSMKKKKKKKQTQTVALKIRMDCEGCARKVKKVLSGVKGAKSVDVDLKQQKATVT